Protein AF-A0A656JQT3-F1 (afdb_monomer)

Structure (mmCIF, N/CA/C/O backbone):
data_AF-A0A656JQT3-F1
#
_entry.id   AF-A0A656JQT3-F1
#
loop_
_atom_site.group_PDB
_atom_site.id
_atom_site.type_symbol
_atom_site.label_atom_id
_atom_site.label_alt_id
_atom_site.label_comp_id
_atom_site.label_asym_id
_atom_site.label_entity_id
_atom_site.label_seq_id
_atom_site.pdbx_PDB_ins_code
_atom_site.Cartn_x
_atom_site.Cartn_y
_atom_site.Cartn_z
_atom_site.occupancy
_atom_site.B_iso_or_equiv
_atom_site.auth_seq_id
_atom_site.auth_comp_id
_atom_site.auth_asym_id
_atom_site.auth_atom_id
_atom_site.pdbx_PDB_model_num
ATOM 1 N N . MET A 1 1 ? -0.003 -1.211 15.918 1.00 76.81 1 MET A N 1
ATOM 2 C CA . MET A 1 1 ? -1.373 -1.560 15.488 1.00 76.81 1 MET A CA 1
ATOM 3 C C . MET A 1 1 ? -1.221 -2.440 14.269 1.00 76.81 1 MET A C 1
ATOM 5 O O . MET A 1 1 ? -0.856 -1.898 13.234 1.00 76.81 1 MET A O 1
ATOM 9 N N . PRO A 1 2 ? -1.461 -3.756 14.375 1.00 84.75 2 PRO A N 1
ATOM 10 C CA . PRO A 1 2 ? -0.979 -4.717 13.381 1.00 84.75 2 PRO A CA 1
ATOM 11 C C . PRO A 1 2 ? -1.427 -4.395 11.950 1.00 84.75 2 PRO A C 1
ATOM 13 O O . PRO A 1 2 ? -0.671 -4.624 11.022 1.00 84.75 2 PRO A O 1
ATOM 16 N N . GLN A 1 3 ? -2.608 -3.793 11.774 1.00 87.50 3 GLN A N 1
ATOM 17 C CA . GLN A 1 3 ? -3.116 -3.403 10.458 1.00 87.50 3 GLN A CA 1
ATOM 18 C C . GLN A 1 3 ? -2.312 -2.257 9.822 1.00 87.50 3 GLN A C 1
ATOM 20 O O . GLN A 1 3 ? -2.039 -2.285 8.628 1.00 87.50 3 GLN A O 1
ATOM 25 N N . VAL A 1 4 ? -1.962 -1.231 10.606 1.00 88.75 4 VAL A N 1
ATOM 26 C CA . VAL A 1 4 ? -1.176 -0.083 10.119 1.00 88.75 4 VAL A CA 1
ATOM 27 C C . VAL A 1 4 ? 0.272 -0.504 9.892 1.00 88.75 4 VAL A C 1
ATOM 29 O O . VAL A 1 4 ? 0.859 -0.127 8.886 1.00 88.75 4 VAL A O 1
ATOM 32 N N . ASP A 1 5 ? 0.823 -1.301 10.812 1.00 91.19 5 ASP A N 1
ATOM 33 C CA . ASP A 1 5 ? 2.186 -1.827 10.711 1.00 91.19 5 ASP A CA 1
ATOM 34 C C . ASP A 1 5 ? 2.363 -2.659 9.427 1.00 91.19 5 ASP A C 1
ATOM 36 O O . ASP A 1 5 ? 3.296 -2.403 8.677 1.00 91.19 5 ASP A O 1
ATOM 40 N N . GLU A 1 6 ? 1.428 -3.566 9.119 1.00 92.25 6 GLU A N 1
ATOM 41 C CA . GLU A 1 6 ? 1.457 -4.394 7.900 1.00 92.25 6 GLU A CA 1
ATOM 42 C C . GLU A 1 6 ? 1.464 -3.551 6.615 1.00 92.25 6 GLU A C 1
ATOM 44 O O . GLU A 1 6 ? 2.239 -3.809 5.694 1.00 92.25 6 GLU A O 1
ATOM 49 N N . LEU A 1 7 ? 0.626 -2.511 6.549 1.00 91.50 7 LEU A N 1
ATOM 50 C CA . LEU A 1 7 ? 0.560 -1.647 5.372 1.00 91.50 7 LEU A CA 1
ATOM 51 C C . LEU A 1 7 ? 1.817 -0.775 5.223 1.00 91.50 7 LEU A C 1
ATOM 53 O O . LEU A 1 7 ? 2.291 -0.566 4.107 1.00 91.50 7 LEU A O 1
ATOM 57 N N . CYS A 1 8 ? 2.372 -0.288 6.336 1.00 93.25 8 CYS A N 1
ATOM 58 C CA . CYS A 1 8 ? 3.643 0.432 6.343 1.00 93.25 8 CYS A CA 1
ATOM 59 C C . CYS A 1 8 ? 4.809 -0.462 5.908 1.00 93.25 8 CYS A C 1
ATOM 61 O O . CYS A 1 8 ? 5.645 -0.013 5.130 1.00 93.25 8 CYS A O 1
ATOM 63 N N . GLU A 1 9 ? 4.864 -1.705 6.388 1.00 93.31 9 GLU A N 1
ATOM 64 C CA . GLU A 1 9 ? 5.904 -2.673 6.028 1.00 93.31 9 GLU A CA 1
ATOM 65 C C . GLU A 1 9 ? 5.877 -2.965 4.524 1.00 93.31 9 GLU A C 1
ATOM 67 O O . GLU A 1 9 ? 6.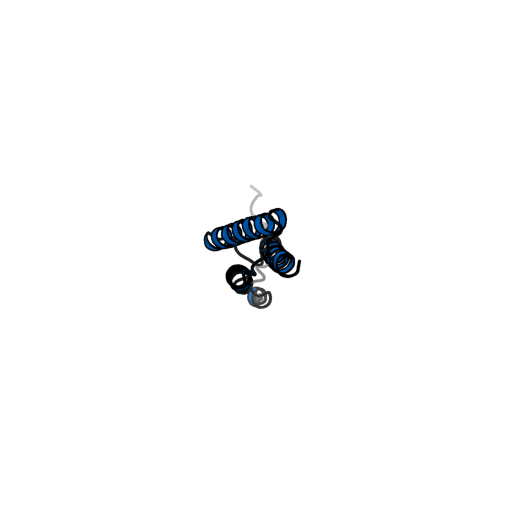876 -2.756 3.843 1.00 93.31 9 GLU A O 1
ATOM 72 N N . ALA A 1 10 ? 4.704 -3.283 3.968 1.00 92.50 10 ALA A N 1
ATOM 73 C CA . ALA A 1 10 ? 4.560 -3.533 2.535 1.00 92.50 10 ALA A CA 1
ATOM 74 C C . ALA A 1 10 ? 4.936 -2.317 1.662 1.00 92.50 10 ALA A C 1
ATOM 76 O O . ALA A 1 10 ? 5.456 -2.476 0.557 1.00 92.50 10 ALA A O 1
ATOM 77 N N . LEU A 1 11 ? 4.685 -1.092 2.140 1.00 93.50 11 LEU A N 1
ATOM 78 C CA . LEU A 1 11 ? 5.129 0.133 1.467 1.00 93.50 11 LEU A CA 1
ATOM 79 C C . LEU A 1 11 ? 6.650 0.307 1.526 1.00 93.50 11 LEU A C 1
ATOM 81 O O . LEU A 1 11 ? 7.254 0.694 0.528 1.00 93.50 11 LEU A O 1
ATOM 85 N N . LEU A 1 12 ? 7.270 0.035 2.675 1.00 93.75 12 LEU A N 1
ATOM 86 C CA . LEU A 1 12 ? 8.724 0.090 2.828 1.00 93.75 12 LEU A CA 1
ATOM 87 C C . LEU A 1 12 ? 9.410 -0.932 1.922 1.00 93.75 12 LEU A C 1
ATOM 89 O O . LEU A 1 12 ? 10.363 -0.572 1.235 1.00 93.75 12 LEU A O 1
ATOM 93 N N . ASP A 1 13 ? 8.884 -2.152 1.854 1.00 92.19 13 ASP A N 1
ATOM 94 C CA . ASP A 1 13 ? 9.384 -3.195 0.959 1.00 92.19 13 ASP A CA 1
ATOM 95 C C . ASP A 1 13 ? 9.253 -2.775 -0.507 1.00 92.19 13 ASP A C 1
ATOM 97 O O . ASP A 1 13 ? 10.193 -2.927 -1.290 1.00 92.19 13 ASP A O 1
ATOM 101 N N . LEU A 1 14 ? 8.112 -2.181 -0.880 1.00 91.56 14 LEU A N 1
ATOM 102 C CA . LEU A 1 14 ? 7.886 -1.674 -2.230 1.00 91.56 14 LEU A CA 1
ATOM 103 C C . LEU A 1 14 ? 8.938 -0.629 -2.631 1.00 91.56 14 LEU A C 1
ATOM 105 O O . LEU A 1 14 ? 9.477 -0.682 -3.739 1.00 91.56 14 LEU A O 1
ATOM 109 N N . TYR A 1 15 ? 9.227 0.324 -1.745 1.00 92.75 15 TYR A N 1
ATOM 110 C CA . TYR A 1 15 ? 10.250 1.333 -2.001 1.00 92.75 15 TYR A CA 1
ATOM 111 C C . TYR A 1 15 ? 11.659 0.738 -2.000 1.00 92.75 15 TYR A C 1
ATOM 113 O O . TYR A 1 15 ? 12.439 1.070 -2.892 1.00 92.75 15 TYR A O 1
ATOM 121 N N . GLY A 1 16 ? 11.955 -0.192 -1.088 1.00 91.81 16 GLY A N 1
ATOM 122 C CA . GLY A 1 16 ? 13.228 -0.911 -1.044 1.00 91.81 16 GLY A CA 1
ATOM 123 C C . GLY A 1 16 ? 13.516 -1.649 -2.351 1.00 91.81 16 GLY A C 1
ATOM 124 O O . GLY A 1 16 ? 14.583 -1.475 -2.934 1.00 91.81 16 GLY A O 1
ATOM 125 N N . ALA A 1 17 ? 12.524 -2.351 -2.906 1.00 90.19 17 ALA A N 1
ATOM 126 C CA . ALA A 1 17 ? 12.665 -3.050 -4.182 1.00 90.19 17 ALA A CA 1
ATOM 127 C C . ALA A 1 17 ? 13.005 -2.103 -5.349 1.00 90.19 17 ALA A C 1
ATOM 129 O O . ALA A 1 17 ? 13.746 -2.482 -6.261 1.00 90.19 17 ALA A O 1
ATOM 130 N N . VAL A 1 18 ? 12.4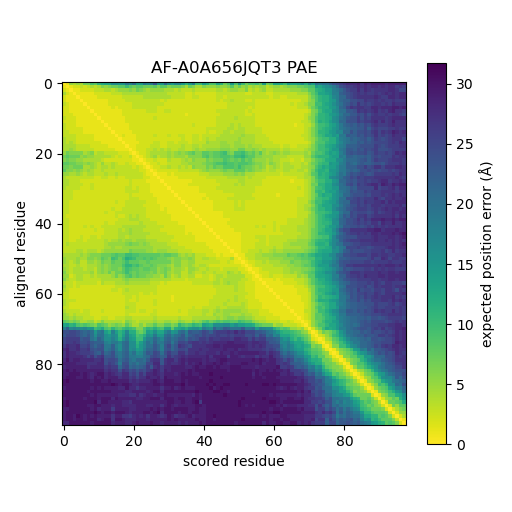92 -0.868 -5.336 1.00 89.62 18 VAL A N 1
ATOM 131 C CA . VAL A 1 18 ? 12.857 0.161 -6.323 1.00 89.62 18 VAL A CA 1
ATOM 132 C C . VAL A 1 18 ? 14.274 0.682 -6.088 1.00 89.62 18 VAL A C 1
ATOM 134 O O . VAL A 1 18 ? 15.031 0.815 -7.050 1.00 89.62 18 VAL A O 1
ATOM 137 N N . GLU A 1 19 ? 14.657 0.955 -4.838 1.00 89.12 19 GLU A N 1
ATOM 138 C CA . GLU A 1 19 ? 16.018 1.393 -4.494 1.00 89.12 19 GLU A CA 1
ATOM 139 C C . GLU A 1 19 ? 17.071 0.352 -4.902 1.00 89.12 19 GLU A C 1
ATOM 141 O O 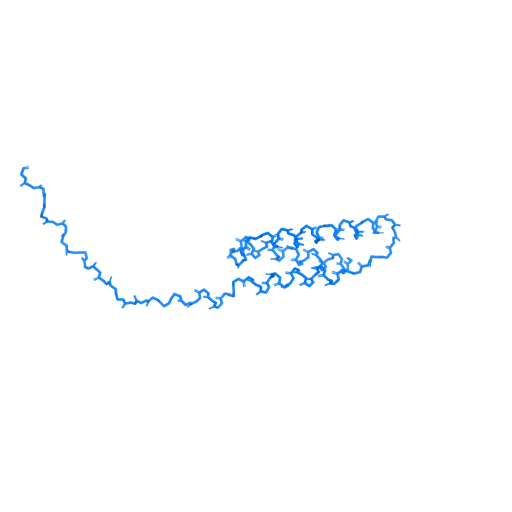. GLU A 1 19 ? 18.121 0.697 -5.448 1.00 89.12 19 GLU A O 1
ATOM 146 N N . GLU A 1 20 ? 16.758 -0.931 -4.731 1.00 88.31 20 GLU A N 1
ATOM 147 C CA . GLU A 1 20 ? 17.596 -2.059 -5.142 1.00 88.31 20 GLU A CA 1
ATOM 148 C C . GLU A 1 20 ? 17.584 -2.305 -6.663 1.00 88.31 20 GLU A C 1
ATOM 150 O O . GLU A 1 20 ? 18.287 -3.189 -7.154 1.00 88.31 20 GLU A O 1
ATOM 155 N N . SER A 1 21 ? 16.818 -1.519 -7.434 1.00 85.44 21 SER A N 1
ATOM 156 C CA . SER A 1 21 ? 16.580 -1.715 -8.876 1.00 85.44 21 SER A CA 1
ATOM 157 C C . SER A 1 21 ? 15.991 -3.090 -9.225 1.00 85.44 21 SER A C 1
ATOM 159 O O . SER A 1 21 ? 16.083 -3.540 -10.368 1.00 85.44 21 SER A O 1
ATOM 161 N N . SER A 1 22 ? 15.380 -3.749 -8.240 1.00 85.56 22 SER A N 1
ATOM 162 C CA . SER A 1 22 ? 14.666 -5.013 -8.394 1.00 85.56 22 SER A CA 1
ATOM 163 C C . SER A 1 22 ? 13.302 -4.769 -9.036 1.00 85.56 22 SER A C 1
ATOM 165 O O . SER A 1 22 ? 12.893 -5.484 -9.942 1.00 85.56 22 SER A O 1
ATOM 167 N N . LEU A 1 23 ? 12.613 -3.692 -8.662 1.00 86.38 23 LEU A N 1
ATOM 168 C CA . LEU A 1 23 ? 11.319 -3.332 -9.229 1.00 86.38 23 LEU A CA 1
ATOM 169 C C . LEU A 1 23 ? 11.427 -2.126 -10.169 1.00 86.38 23 LEU A C 1
ATOM 171 O O . LEU A 1 23 ? 11.969 -1.080 -9.815 1.00 86.38 23 LEU A O 1
ATOM 175 N N . ALA A 1 24 ? 10.853 -2.249 -11.367 1.00 85.50 24 ALA A N 1
ATOM 176 C CA . ALA A 1 24 ? 10.753 -1.133 -12.298 1.00 85.50 24 ALA A CA 1
ATOM 177 C C . ALA A 1 24 ? 9.613 -0.182 -11.902 1.00 85.50 24 ALA A C 1
ATOM 179 O O . ALA A 1 24 ? 8.455 -0.588 -11.768 1.00 85.50 24 ALA A O 1
ATOM 180 N N . VAL A 1 25 ? 9.930 1.109 -11.789 1.00 87.69 25 VAL A N 1
ATOM 181 C CA . VAL A 1 25 ? 8.924 2.155 -11.572 1.00 87.69 25 VAL A CA 1
ATOM 182 C C . VAL A 1 25 ? 8.035 2.271 -12.812 1.00 87.69 25 VAL A C 1
ATOM 184 O O . VAL A 1 25 ? 8.518 2.444 -13.932 1.00 87.69 25 VAL A O 1
ATOM 187 N N . SER A 1 26 ? 6.724 2.180 -12.608 1.00 88.88 26 SER A N 1
ATOM 188 C CA . SER A 1 26 ? 5.697 2.234 -13.653 1.00 88.88 26 SER A CA 1
ATOM 189 C C . SER A 1 26 ? 4.487 3.047 -13.186 1.00 88.88 26 SER A C 1
ATOM 191 O O . SER A 1 26 ? 4.377 3.377 -12.009 1.00 88.88 26 SER A O 1
ATOM 193 N N . GLU A 1 27 ? 3.554 3.363 -14.086 1.00 90.62 27 GLU A N 1
ATOM 194 C CA . GLU A 1 27 ? 2.289 4.027 -13.718 1.00 90.62 27 GLU A CA 1
ATOM 195 C C . GLU A 1 27 ? 1.542 3.239 -12.630 1.00 90.62 27 GLU A C 1
ATOM 197 O O . GLU A 1 27 ? 1.198 3.784 -11.586 1.00 90.62 27 GLU A O 1
ATOM 202 N N . ARG A 1 28 ? 1.466 1.912 -12.799 1.00 88.38 28 ARG A N 1
ATOM 203 C CA . ARG A 1 28 ? 0.875 0.997 -11.818 1.00 88.38 28 ARG A CA 1
ATOM 204 C C . ARG A 1 28 ? 1.558 1.065 -10.450 1.00 88.38 28 ARG A C 1
ATOM 206 O O . ARG A 1 28 ? 0.888 0.902 -9.437 1.00 88.38 28 ARG A O 1
ATOM 213 N N . PHE A 1 29 ? 2.872 1.295 -10.403 1.00 92.12 29 PHE A N 1
ATOM 214 C CA . PHE A 1 29 ? 3.575 1.488 -9.134 1.00 92.12 29 PHE A CA 1
ATOM 215 C C . PHE A 1 29 ? 3.056 2.718 -8.390 1.00 92.12 29 PHE A C 1
ATOM 217 O O . PHE A 1 29 ? 2.769 2.630 -7.198 1.00 92.12 29 PHE A O 1
ATOM 224 N N . PHE A 1 30 ? 2.902 3.841 -9.092 1.00 92.50 30 PHE A N 1
ATOM 225 C CA . PHE A 1 30 ? 2.407 5.069 -8.482 1.00 92.50 30 PHE A CA 1
ATOM 226 C C . PHE A 1 30 ? 0.950 4.931 -8.045 1.00 92.50 30 PHE A C 1
ATOM 228 O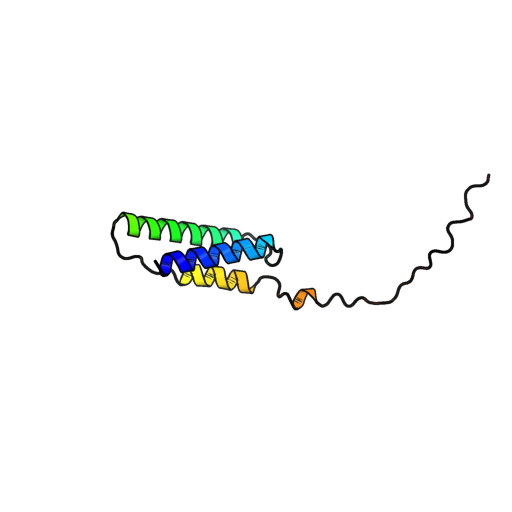 O . PHE A 1 30 ? 0.650 5.297 -6.914 1.00 92.50 30 PHE A O 1
ATOM 235 N N . ASP A 1 31 ? 0.090 4.324 -8.869 1.00 94.12 31 ASP A N 1
ATOM 236 C CA . ASP A 1 31 ? -1.318 4.095 -8.518 1.00 94.12 31 ASP A CA 1
ATOM 237 C C . ASP A 1 31 ? -1.464 3.254 -7.245 1.00 94.12 31 ASP A C 1
ATOM 239 O O . ASP A 1 31 ? -2.304 3.532 -6.389 1.00 94.12 31 ASP A O 1
ATOM 243 N N . VAL A 1 32 ? -0.666 2.190 -7.115 1.00 92.88 32 VAL A N 1
ATOM 244 C CA . VAL A 1 32 ? -0.715 1.305 -5.944 1.00 92.88 32 VAL A CA 1
ATOM 245 C C . VAL A 1 32 ? -0.126 2.001 -4.714 1.00 92.88 32 VAL A C 1
ATOM 247 O O . VAL A 1 32 ? -0.686 1.886 -3.623 1.00 92.88 32 VAL A O 1
ATOM 250 N N . ALA A 1 33 ? 0.965 2.754 -4.877 1.00 94.00 33 ALA A N 1
ATOM 251 C CA . ALA A 1 33 ? 1.551 3.534 -3.793 1.00 94.00 33 ALA A CA 1
ATOM 252 C C . ALA A 1 33 ? 0.582 4.616 -3.287 1.00 94.00 33 ALA A C 1
ATOM 254 O O . ALA A 1 33 ? 0.400 4.749 -2.079 1.00 94.00 33 ALA A O 1
ATOM 255 N N . GLU A 1 34 ? -0.075 5.354 -4.184 1.00 94.38 34 GLU A N 1
ATOM 256 C CA . GLU A 1 34 ? -1.083 6.364 -3.839 1.00 94.38 34 GLU A CA 1
ATOM 257 C C . GLU A 1 34 ? -2.244 5.744 -3.054 1.00 94.38 34 GLU A C 1
ATOM 259 O O . GLU A 1 34 ? -2.547 6.200 -1.950 1.00 94.38 34 GLU A O 1
ATOM 264 N N . GLN A 1 35 ? -2.808 4.636 -3.547 1.00 93.81 35 GLN A N 1
ATOM 265 C CA . GLN A 1 35 ? -3.871 3.904 -2.851 1.00 93.81 35 GLN A CA 1
ATOM 266 C C . GLN A 1 35 ? -3.454 3.460 -1.445 1.00 93.81 35 GLN A C 1
ATOM 268 O O . GLN A 1 35 ? -4.247 3.529 -0.503 1.00 93.81 35 GLN A O 1
ATOM 273 N N . ALA A 1 36 ? -2.214 3.000 -1.282 1.00 94.06 36 ALA A N 1
ATOM 274 C CA . ALA A 1 36 ? -1.692 2.598 0.016 1.00 94.06 36 ALA A CA 1
ATOM 275 C C . ALA A 1 36 ? -1.512 3.797 0.966 1.00 94.06 36 ALA A C 1
ATOM 277 O O . ALA A 1 36 ? -1.869 3.699 2.142 1.00 94.06 36 ALA A O 1
ATOM 278 N N . HIS A 1 37 ? -1.044 4.947 0.469 1.00 95.00 37 HIS A N 1
ATOM 279 C CA . HIS A 1 37 ? -0.958 6.184 1.257 1.00 95.00 37 HIS A CA 1
ATOM 280 C C . HIS A 1 37 ? -2.335 6.701 1.675 1.00 95.00 37 HIS A C 1
ATOM 282 O O . HIS A 1 37 ? -2.534 7.041 2.841 1.00 95.00 37 HIS A O 1
ATOM 288 N N . GLU A 1 38 ? -3.316 6.709 0.772 1.00 94.81 38 GLU A N 1
ATOM 289 C CA . GLU A 1 38 ? -4.699 7.066 1.108 1.00 94.81 38 GLU A CA 1
ATOM 290 C C . GLU A 1 38 ? -5.302 6.107 2.140 1.00 94.81 38 GLU A C 1
ATOM 292 O O . GLU A 1 38 ? -5.998 6.531 3.070 1.00 94.81 38 GLU A O 1
ATOM 297 N N . ALA A 1 39 ? -5.031 4.807 2.012 1.00 93.81 39 ALA A N 1
ATOM 298 C CA . ALA A 1 39 ? -5.460 3.815 2.987 1.00 93.81 39 ALA A CA 1
ATOM 299 C C . ALA A 1 39 ? -4.840 4.080 4.367 1.00 93.81 39 ALA A C 1
ATOM 301 O O . ALA A 1 39 ? -5.577 4.085 5.356 1.00 93.81 39 ALA A O 1
ATOM 302 N N . LEU A 1 40 ? -3.540 4.388 4.437 1.00 93.81 40 LEU A N 1
ATOM 303 C CA . LEU A 1 40 ? -2.867 4.773 5.680 1.00 93.81 40 LEU A CA 1
ATOM 304 C C . LEU A 1 40 ? -3.483 6.024 6.307 1.00 93.81 40 LEU A C 1
ATOM 306 O O . LEU A 1 40 ? -3.769 6.019 7.502 1.00 93.81 40 LEU A O 1
ATOM 310 N N . ILE A 1 41 ? -3.728 7.076 5.523 1.00 93.62 41 ILE A N 1
ATOM 311 C CA . ILE A 1 41 ? -4.339 8.319 6.018 1.00 93.62 41 ILE A CA 1
ATOM 312 C C . ILE A 1 41 ? -5.715 8.033 6.622 1.00 93.62 41 ILE A C 1
ATOM 314 O O . ILE A 1 41 ? -5.992 8.461 7.740 1.00 93.62 41 ILE A O 1
ATOM 318 N N . ASN A 1 42 ? -6.550 7.253 5.933 1.00 92.88 42 ASN A N 1
ATOM 319 C CA . ASN A 1 42 ? -7.861 6.862 6.450 1.00 92.88 42 ASN A CA 1
ATOM 320 C C . ASN A 1 42 ? -7.758 6.036 7.742 1.00 92.88 42 ASN A C 1
ATOM 322 O O . ASN A 1 42 ? -8.551 6.222 8.660 1.00 92.88 42 ASN A O 1
ATOM 326 N N . MET A 1 43 ? -6.786 5.126 7.837 1.00 92.44 43 MET A N 1
ATOM 327 C CA . MET A 1 43 ? -6.567 4.341 9.055 1.00 92.44 43 MET A CA 1
ATOM 328 C C . MET A 1 43 ? -6.098 5.229 10.212 1.00 92.44 43 MET A C 1
ATOM 330 O O . MET A 1 43 ? -6.578 5.074 11.331 1.00 92.44 43 MET A O 1
ATOM 334 N N . LEU A 1 44 ? -5.204 6.187 9.956 1.00 93.44 44 LEU A N 1
ATOM 335 C CA . LEU A 1 44 ? -4.753 7.157 10.955 1.00 93.44 44 LEU A CA 1
ATOM 336 C C . L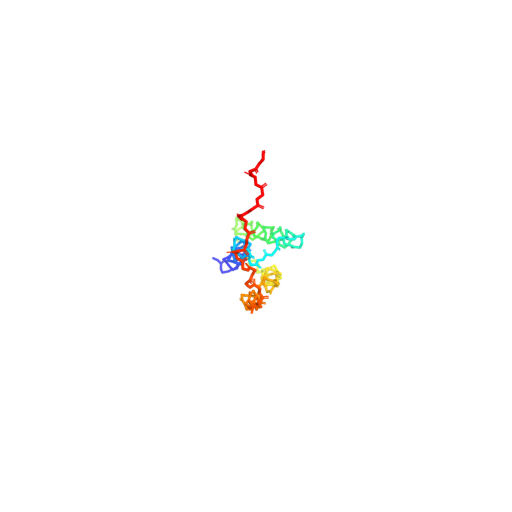EU A 1 44 ? -5.883 8.094 11.402 1.00 93.44 44 LEU A C 1
ATOM 338 O O . LEU A 1 44 ? -5.947 8.431 12.583 1.00 93.44 44 LEU A O 1
ATOM 342 N N . ASP A 1 45 ? -6.796 8.464 10.503 1.00 94.69 45 ASP A N 1
ATOM 343 C CA . ASP A 1 45 ? -7.998 9.233 10.840 1.00 94.69 45 ASP A CA 1
ATOM 344 C C . ASP A 1 45 ? -8.924 8.447 11.780 1.00 94.69 45 ASP A C 1
ATOM 346 O O . ASP A 1 45 ? -9.308 8.958 12.831 1.00 94.69 45 ASP A O 1
ATOM 350 N N . GLN A 1 46 ? -9.175 7.162 11.497 1.00 93.00 46 GLN A N 1
ATOM 351 C CA . GLN A 1 46 ? -9.940 6.282 12.392 1.00 93.00 46 GLN A CA 1
ATOM 352 C C . GLN A 1 46 ? -9.300 6.194 13.784 1.00 93.00 46 GLN A C 1
ATOM 354 O O . GLN A 1 46 ? -9.995 6.267 14.798 1.00 93.00 46 GLN A O 1
ATOM 359 N N . VAL A 1 47 ? -7.969 6.097 13.855 1.00 91.06 47 VAL A N 1
ATOM 360 C CA . VAL A 1 47 ? -7.228 6.105 15.129 1.00 91.06 47 VAL A CA 1
ATOM 361 C C . VAL A 1 47 ? -7.411 7.429 15.859 1.00 91.06 47 VAL A C 1
ATOM 363 O O . VAL A 1 47 ? -7.692 7.433 17.058 1.00 91.06 47 VAL A O 1
ATOM 366 N N . ALA A 1 48 ? -7.273 8.551 15.152 1.00 93.50 48 ALA A N 1
ATOM 367 C CA . ALA A 1 48 ? -7.453 9.883 15.719 1.00 93.50 48 ALA A CA 1
ATOM 368 C C . ALA A 1 48 ? -8.892 10.102 16.218 1.00 93.50 48 ALA A C 1
ATOM 370 O O . ALA A 1 48 ? -9.098 10.728 17.258 1.00 93.50 48 ALA A O 1
ATOM 371 N N . ALA A 1 49 ? -9.877 9.526 15.527 1.00 95.00 49 ALA A N 1
ATOM 372 C CA . ALA A 1 49 ? -11.282 9.518 15.915 1.00 95.00 49 ALA A CA 1
ATOM 373 C C . ALA A 1 49 ? -11.607 8.520 17.049 1.00 95.00 49 ALA A C 1
ATOM 375 O O . ALA A 1 49 ? -12.746 8.477 17.519 1.00 95.00 49 ALA A O 1
ATOM 376 N N . GLY A 1 50 ? -10.638 7.716 17.506 1.00 93.12 50 GLY A N 1
ATOM 377 C CA . GLY A 1 50 ? -10.842 6.680 18.523 1.00 93.12 50 GLY A CA 1
ATOM 378 C C . GLY A 1 50 ? -11.695 5.500 18.040 1.00 93.12 50 GLY A C 1
ATOM 379 O O . GLY A 1 50 ? -12.292 4.794 18.855 1.00 93.12 50 GLY A O 1
ATOM 380 N N . GLN A 1 51 ? -11.788 5.304 16.725 1.00 91.56 51 GLN A N 1
ATOM 381 C CA . GLN A 1 51 ? -12.511 4.212 16.081 1.00 91.56 51 GLN A CA 1
ATOM 382 C C . GLN A 1 51 ? -11.634 2.956 15.971 1.00 91.56 51 GLN A C 1
ATOM 384 O O . GLN A 1 51 ? -10.410 2.999 16.105 1.00 91.56 51 GLN A O 1
ATOM 389 N N . ASN A 1 52 ? -12.270 1.809 15.723 1.00 87.94 52 ASN A N 1
ATOM 390 C CA . ASN A 1 52 ? -11.541 0.579 15.438 1.00 87.94 52 ASN A CA 1
ATOM 391 C C . ASN A 1 52 ? -10.991 0.621 14.010 1.00 87.94 52 ASN A C 1
ATOM 393 O O . ASN A 1 52 ? -11.767 0.773 13.072 1.00 87.94 52 ASN A O 1
ATOM 397 N N . VAL A 1 53 ? -9.681 0.420 13.864 1.00 89.00 53 VAL A N 1
ATOM 398 C CA . VAL A 1 53 ? -9.011 0.429 12.560 1.00 89.00 53 VAL A CA 1
ATOM 399 C C . VAL A 1 53 ? -9.471 -0.751 11.713 1.00 89.00 53 VAL A C 1
ATOM 401 O O . VAL A 1 53 ? -9.308 -1.912 12.104 1.00 89.00 53 VAL A O 1
ATOM 404 N N . GLU A 1 54 ? -10.025 -0.456 10.543 1.00 86.50 54 GLU A N 1
ATOM 405 C CA . GLU A 1 54 ? -10.406 -1.475 9.570 1.00 86.50 54 GLU A CA 1
ATOM 406 C C . GLU A 1 54 ? -9.185 -1.955 8.766 1.00 86.50 54 GLU A C 1
ATOM 408 O O . GLU A 1 54 ? -8.414 -1.136 8.255 1.00 86.50 54 GLU A O 1
ATOM 413 N N . PRO A 1 55 ? -8.974 -3.279 8.642 1.00 83.50 55 PRO A N 1
ATOM 414 C CA . PRO A 1 55 ? -7.888 -3.817 7.834 1.00 83.50 55 PRO A CA 1
ATOM 415 C C . PRO A 1 55 ? -8.135 -3.549 6.343 1.00 83.50 55 PRO A C 1
ATOM 417 O O . PRO A 1 55 ? -9.262 -3.656 5.864 1.00 83.50 55 PRO A O 1
ATOM 420 N N . ARG A 1 56 ? -7.057 -3.273 5.601 1.00 88.69 56 ARG A N 1
ATOM 421 C CA . ARG A 1 56 ? -7.058 -3.005 4.150 1.00 88.69 56 ARG A CA 1
ATOM 422 C C . ARG A 1 56 ? -6.325 -4.124 3.388 1.00 88.69 56 ARG A C 1
ATOM 424 O O . ARG A 1 56 ? -5.295 -3.866 2.762 1.00 88.69 56 ARG A O 1
ATOM 431 N N . PRO A 1 57 ? -6.807 -5.383 3.432 1.00 87.69 57 PRO A N 1
ATOM 432 C CA . PRO A 1 57 ? -6.087 -6.517 2.849 1.00 87.69 57 PRO A CA 1
ATOM 433 C C . PRO A 1 57 ? -5.963 -6.415 1.323 1.00 87.69 57 PRO A C 1
ATOM 435 O O . PRO A 1 57 ? -5.059 -7.002 0.738 1.00 87.69 57 PRO A O 1
ATOM 438 N N . GLU A 1 58 ? -6.864 -5.683 0.669 1.00 91.19 58 GLU A N 1
ATOM 439 C CA . GLU A 1 58 ? -6.802 -5.402 -0.768 1.00 91.19 58 GLU A CA 1
ATOM 440 C C . GLU A 1 58 ? -5.612 -4.507 -1.141 1.00 91.19 58 GLU A C 1
ATOM 442 O O . GLU A 1 58 ? -4.897 -4.828 -2.088 1.00 91.19 58 GLU A O 1
ATOM 447 N N . CYS A 1 59 ? -5.333 -3.461 -0.353 1.00 92.25 59 CYS A N 1
ATOM 448 C CA . CYS A 1 59 ? -4.165 -2.601 -0.545 1.00 92.25 59 CYS A CA 1
ATOM 449 C C . CYS A 1 59 ? -2.869 -3.386 -0.322 1.00 92.25 59 CYS A C 1
ATOM 451 O O . CYS A 1 59 ? -1.974 -3.349 -1.162 1.00 92.25 59 CYS A O 1
ATOM 453 N N . VAL A 1 60 ? -2.796 -4.163 0.764 1.00 91.56 60 VAL A N 1
ATOM 454 C CA . VAL A 1 60 ? -1.627 -5.005 1.067 1.00 91.56 60 VAL A CA 1
ATOM 455 C C . VAL A 1 60 ? -1.391 -6.034 -0.041 1.00 91.56 60 VAL A C 1
ATOM 457 O O . VAL A 1 60 ? -0.259 -6.222 -0.483 1.00 91.56 60 VAL A O 1
ATOM 460 N N . ARG A 1 61 ? -2.450 -6.668 -0.556 1.00 92.56 61 ARG A N 1
ATOM 461 C CA . ARG A 1 61 ? -2.342 -7.593 -1.694 1.00 92.56 61 ARG A CA 1
ATOM 462 C C . ARG A 1 61 ? -1.856 -6.909 -2.964 1.00 92.56 61 ARG A C 1
ATOM 464 O O . ARG A 1 61 ? -1.041 -7.499 -3.657 1.00 92.56 61 ARG A O 1
ATOM 471 N N . ALA A 1 62 ? -2.331 -5.704 -3.272 1.00 92.75 62 ALA A N 1
ATOM 472 C CA . ALA A 1 62 ? -1.886 -4.968 -4.454 1.00 92.75 62 ALA A CA 1
ATOM 473 C C . ALA A 1 62 ? -0.393 -4.606 -4.382 1.00 92.75 62 ALA A C 1
ATOM 475 O O . ALA A 1 62 ? 0.310 -4.732 -5.383 1.00 92.75 62 ALA A O 1
ATOM 476 N N . LEU A 1 63 ? 0.097 -4.221 -3.197 1.00 92.88 63 LEU A N 1
ATOM 477 C CA . LEU A 1 63 ? 1.522 -3.983 -2.943 1.00 92.88 63 LEU A CA 1
ATOM 478 C C . LEU A 1 63 ? 2.345 -5.264 -3.128 1.00 92.88 63 LEU A C 1
ATOM 480 O O . LEU A 1 63 ? 3.351 -5.255 -3.831 1.00 92.88 63 LEU A O 1
ATOM 484 N N . ASN A 1 64 ? 1.884 -6.380 -2.557 1.00 91.31 64 ASN A N 1
ATOM 485 C CA . ASN A 1 64 ? 2.560 -7.674 -2.682 1.00 91.31 64 ASN A CA 1
ATOM 486 C C . ASN A 1 64 ? 2.564 -8.203 -4.127 1.00 91.31 64 ASN A C 1
ATOM 488 O O . ASN A 1 64 ? 3.574 -8.723 -4.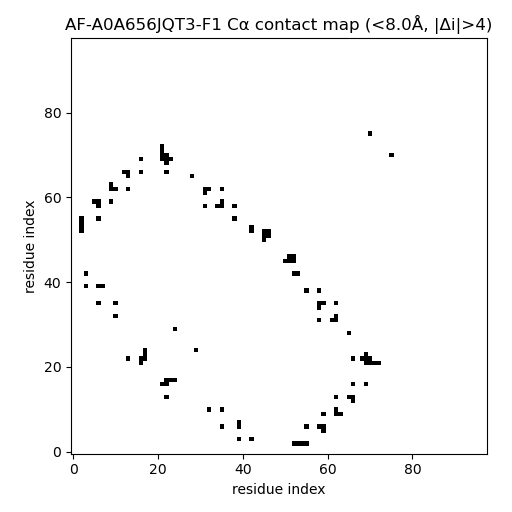578 1.00 91.31 64 ASN A O 1
ATOM 492 N N . ASP A 1 65 ? 1.468 -8.046 -4.873 1.00 91.62 65 ASP A N 1
ATOM 493 C CA . ASP A 1 65 ? 1.390 -8.419 -6.296 1.00 91.62 65 ASP A CA 1
ATOM 494 C C . ASP A 1 65 ? 2.371 -7.606 -7.148 1.00 91.62 65 ASP A C 1
ATOM 496 O O . ASP A 1 65 ? 2.947 -8.102 -8.114 1.00 91.62 65 ASP A O 1
ATOM 500 N N . LEU A 1 66 ? 2.582 -6.339 -6.790 1.00 89.81 66 LEU A N 1
ATOM 501 C CA . LEU A 1 66 ? 3.572 -5.494 -7.441 1.00 89.81 66 LEU A CA 1
ATOM 502 C C . LEU A 1 66 ? 5.006 -5.913 -7.086 1.00 89.81 66 LEU A C 1
ATOM 504 O O . LEU A 1 66 ? 5.862 -5.929 -7.965 1.00 89.81 66 LEU A O 1
ATOM 508 N N . LEU A 1 67 ? 5.253 -6.296 -5.834 1.00 89.31 67 LEU A N 1
ATOM 509 C CA . LEU A 1 67 ? 6.534 -6.846 -5.383 1.00 89.31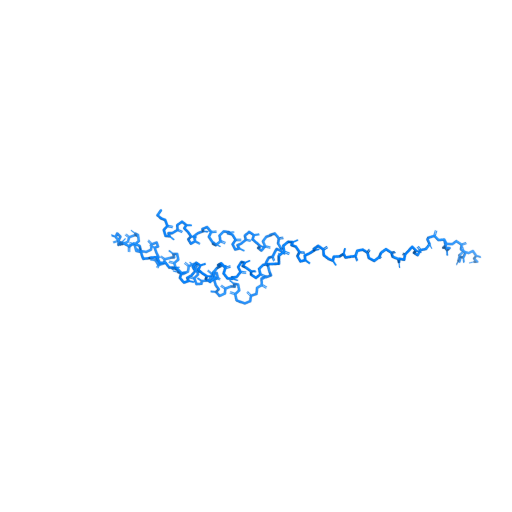 67 LEU A CA 1
ATOM 510 C C . LEU A 1 67 ? 6.864 -8.196 -6.035 1.00 89.31 67 LEU A C 1
ATOM 512 O O . LEU A 1 67 ? 8.018 -8.426 -6.373 1.00 89.31 67 LEU A O 1
ATOM 516 N N . ASP A 1 68 ? 5.875 -9.055 -6.283 1.00 87.06 68 ASP A N 1
ATOM 517 C CA . ASP A 1 68 ? 6.061 -10.333 -6.995 1.00 87.06 68 ASP A CA 1
ATOM 518 C C . ASP A 1 68 ? 6.498 -10.128 -8.459 1.00 87.06 68 ASP A C 1
ATOM 520 O O . ASP A 1 68 ? 7.183 -10.960 -9.048 1.00 87.06 68 ASP A O 1
ATOM 524 N N . GLN A 1 69 ? 6.157 -8.973 -9.043 1.00 81.31 69 GLN A N 1
ATOM 525 C CA . GLN A 1 69 ? 6.623 -8.560 -10.371 1.00 81.31 69 GLN A CA 1
ATOM 526 C C . GLN A 1 69 ? 8.038 -7.962 -10.359 1.00 81.31 69 GLN A C 1
ATOM 528 O O . GLN A 1 69 ? 8.581 -7.689 -11.436 1.00 81.31 69 GLN A O 1
ATOM 533 N N . ALA A 1 70 ? 8.636 -7.727 -9.184 1.00 79.12 70 ALA A N 1
ATOM 534 C CA . ALA A 1 70 ? 10.032 -7.324 -9.096 1.00 79.12 70 ALA A CA 1
ATOM 535 C C . ALA A 1 70 ? 10.911 -8.419 -9.716 1.00 79.12 70 ALA A C 1
ATOM 537 O O . ALA A 1 70 ? 10.627 -9.612 -9.616 1.00 79.12 70 ALA A O 1
ATOM 538 N N . LEU A 1 71 ? 11.954 -8.000 -10.427 1.00 65.69 71 LEU A N 1
ATOM 539 C CA . LEU A 1 71 ? 12.861 -8.871 -11.150 1.00 65.69 71 LEU A CA 1
ATOM 540 C C . LEU A 1 71 ? 13.410 -9.923 -10.186 1.00 65.69 71 LEU A C 1
ATOM 542 O O . LEU A 1 71 ? 14.197 -9.619 -9.291 1.00 65.69 71 LEU A O 1
ATOM 546 N N . ASP A 1 72 ? 12.996 -11.171 -10.395 1.00 56.75 72 ASP A N 1
ATOM 547 C CA . ASP A 1 72 ? 13.484 -12.298 -9.616 1.00 56.75 72 ASP A CA 1
ATOM 548 C C . ASP A 1 72 ? 15.026 -12.271 -9.643 1.00 56.75 72 ASP A C 1
ATOM 550 O O . ASP A 1 72 ? 15.615 -12.211 -10.734 1.00 56.75 72 ASP A O 1
ATOM 554 N N . PRO A 1 73 ? 15.727 -12.304 -8.496 1.00 52.44 73 PRO A N 1
ATOM 555 C CA . PRO A 1 73 ? 17.188 -12.323 -8.481 1.00 52.44 73 PRO A CA 1
ATOM 556 C C . PRO A 1 73 ? 17.759 -13.562 -9.196 1.00 52.44 73 PRO A C 1
ATOM 558 O O . PRO A 1 73 ? 18.943 -13.586 -9.531 1.00 52.44 73 PRO A O 1
ATOM 561 N N . SER A 1 74 ? 16.935 -14.578 -9.497 1.00 53.06 74 SER A N 1
ATOM 562 C CA . SER A 1 74 ? 17.318 -15.685 -10.384 1.00 53.06 74 SER A CA 1
ATOM 563 C C . SER A 1 74 ? 17.243 -15.342 -11.881 1.00 53.06 74 SER A C 1
ATOM 565 O O . SER A 1 74 ? 17.926 -15.983 -12.682 1.00 53.06 74 SER A O 1
ATOM 567 N N . ALA A 1 75 ? 16.460 -14.340 -12.296 1.00 50.81 75 ALA A N 1
ATOM 568 C CA . ALA A 1 75 ? 16.307 -13.933 -13.698 1.00 50.81 75 ALA A CA 1
ATOM 569 C C . ALA A 1 75 ? 17.485 -13.082 -14.211 1.00 50.81 75 ALA A C 1
ATOM 571 O O . ALA A 1 75 ? 17.819 -13.135 -15.396 1.00 50.81 75 ALA A O 1
ATOM 572 N N . THR A 1 76 ? 18.190 -12.367 -13.327 1.00 54.31 76 THR A N 1
ATOM 573 C CA . THR A 1 76 ? 19.437 -11.644 -13.656 1.00 54.31 76 THR A CA 1
ATOM 574 C C . THR A 1 76 ? 20.659 -12.565 -13.786 1.00 54.31 76 THR A C 1
ATOM 576 O O . THR A 1 76 ? 21.701 -12.148 -14.293 1.00 54.31 76 THR A O 1
ATOM 579 N N . GLY A 1 77 ? 20.532 -13.846 -13.419 1.00 49.22 77 GLY A N 1
ATOM 580 C CA . GLY A 1 77 ? 21.600 -14.851 -13.467 1.00 49.22 77 GLY A CA 1
A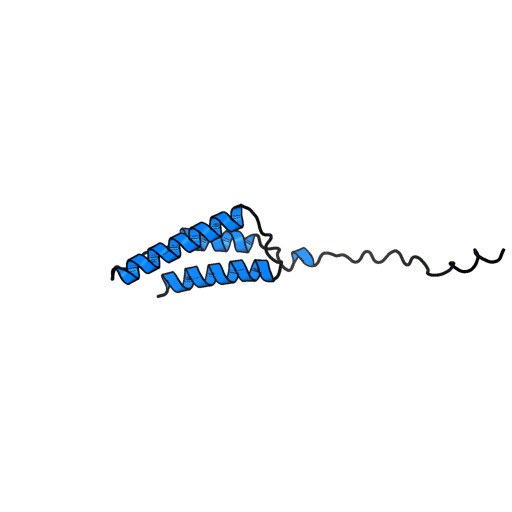TOM 581 C C . GLY A 1 77 ? 21.894 -15.472 -14.841 1.00 49.22 77 GLY A C 1
ATOM 582 O O . GLY A 1 77 ? 22.759 -16.343 -14.931 1.00 49.22 77 GLY A O 1
ATOM 583 N N . LEU A 1 78 ? 21.216 -15.058 -15.920 1.00 51.38 78 LEU A N 1
ATOM 584 C CA . LEU A 1 78 ? 21.455 -15.579 -17.277 1.00 51.38 78 LEU A CA 1
ATOM 585 C C . LEU A 1 78 ? 22.161 -14.595 -18.216 1.00 51.38 78 LEU A C 1
ATOM 587 O O . LEU A 1 78 ? 22.018 -14.698 -19.437 1.00 51.38 78 LEU A O 1
ATOM 591 N N . VAL A 1 79 ? 23.055 -13.748 -17.698 1.00 51.22 79 VAL A N 1
ATOM 592 C CA . VAL A 1 79 ? 24.239 -13.415 -18.502 1.00 51.22 79 VAL A CA 1
ATOM 593 C C . VAL A 1 79 ? 25.085 -14.687 -18.562 1.00 51.22 79 VAL A C 1
ATOM 595 O O . VAL A 1 79 ? 26.055 -14.862 -17.828 1.00 51.22 79 VAL A O 1
ATOM 598 N N . LYS A 1 80 ? 24.710 -15.619 -19.451 1.00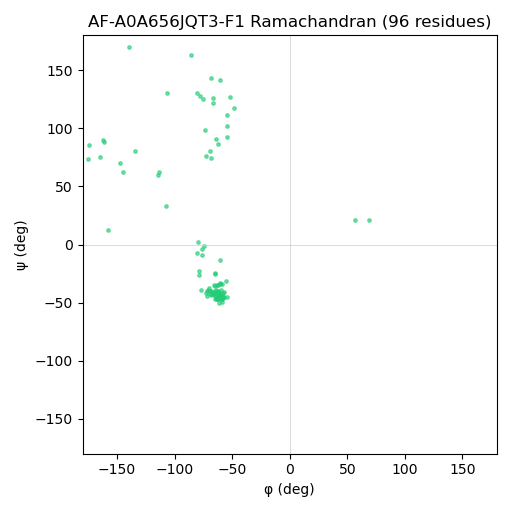 49.81 80 LYS A N 1
ATOM 599 C CA . LYS A 1 80 ? 25.700 -16.511 -20.043 1.00 49.81 80 LYS A CA 1
ATOM 600 C C . LYS A 1 80 ? 26.734 -15.570 -20.639 1.00 49.81 80 LYS A C 1
ATOM 602 O O . LYS A 1 80 ? 26.493 -14.974 -21.685 1.00 49.81 80 LYS A O 1
ATOM 607 N N . SER A 1 81 ? 27.856 -15.411 -19.949 1.00 52.84 81 SER A N 1
ATOM 608 C CA . SER A 1 81 ? 29.094 -14.986 -20.573 1.00 52.84 81 SER A CA 1
ATOM 609 C C . SER A 1 81 ? 29.331 -15.967 -21.713 1.00 52.84 81 SER A C 1
ATOM 611 O O . SER A 1 81 ? 29.846 -17.064 -21.498 1.00 52.84 81 SER A O 1
ATOM 613 N N . ASP A 1 82 ? 28.862 -15.615 -22.910 1.00 47.41 82 ASP A N 1
ATOM 614 C CA . ASP A 1 82 ? 29.295 -16.251 -24.139 1.00 47.41 82 ASP A CA 1
ATOM 615 C C . ASP A 1 82 ? 30.776 -15.912 -24.249 1.00 47.41 82 ASP A C 1
ATOM 617 O O . ASP A 1 82 ? 31.191 -14.834 -24.679 1.00 47.41 82 ASP A O 1
ATOM 621 N N . GLY A 1 83 ? 31.583 -16.802 -23.680 1.00 56.81 83 GLY A N 1
ATOM 622 C CA . GLY A 1 83 ? 33.022 -16.751 -23.750 1.00 56.81 83 GLY A CA 1
ATOM 623 C C . GLY A 1 83 ? 33.448 -17.038 -25.177 1.00 56.81 83 GLY A C 1
ATOM 624 O O . GLY A 1 83 ? 33.924 -18.132 -25.444 1.00 56.81 83 GLY A O 1
ATOM 625 N N . ASN A 1 84 ? 33.277 -16.079 -26.088 1.00 54.25 84 ASN A N 1
ATOM 626 C CA . ASN A 1 84 ? 33.978 -16.070 -27.362 1.00 54.25 84 ASN A CA 1
ATOM 627 C C . ASN A 1 84 ? 33.927 -14.711 -28.083 1.00 54.25 84 ASN A C 1
ATOM 629 O O . ASN A 1 84 ? 33.290 -14.567 -29.125 1.00 54.25 84 ASN A O 1
ATOM 633 N N . ARG A 1 85 ? 34.714 -13.738 -27.612 1.00 44.72 85 ARG A N 1
ATOM 634 C CA . ARG A 1 85 ? 35.601 -13.009 -28.535 1.00 44.72 85 ARG A CA 1
ATOM 635 C C . ARG A 1 85 ? 36.720 -12.297 -27.790 1.00 44.72 85 ARG A C 1
ATOM 637 O O . ARG A 1 85 ? 36.644 -11.114 -27.474 1.00 44.72 85 ARG A O 1
ATOM 644 N N . THR A 1 86 ? 37.813 -13.020 -27.581 1.00 48.25 86 THR A N 1
ATOM 645 C CA . THR A 1 86 ? 39.138 -12.413 -27.448 1.00 48.25 86 THR A CA 1
ATOM 646 C C . THR A 1 86 ? 39.445 -11.710 -28.774 1.00 48.25 86 THR A C 1
ATOM 648 O O . THR A 1 86 ? 39.997 -12.306 -29.696 1.00 48.25 86 THR A O 1
ATOM 651 N N . LEU A 1 87 ? 39.012 -10.458 -28.933 1.00 51.34 87 LEU A N 1
ATOM 652 C CA . LEU A 1 87 ? 39.539 -9.594 -29.985 1.00 51.34 87 LEU A CA 1
ATOM 653 C C . LEU A 1 87 ? 40.940 -9.195 -29.526 1.00 51.34 87 LEU A C 1
ATOM 655 O O . LEU A 1 87 ? 41.106 -8.366 -28.635 1.00 51.34 87 LEU A O 1
ATOM 659 N N . SER A 1 88 ? 41.927 -9.905 -30.070 1.00 47.31 88 SER A N 1
ATOM 660 C CA . SER A 1 88 ? 43.347 -9.748 -29.781 1.00 47.31 88 SER A CA 1
ATOM 661 C C . SER A 1 88 ? 43.748 -8.273 -29.853 1.00 47.31 88 SER A C 1
ATOM 663 O O . SER A 1 88 ? 43.664 -7.647 -30.908 1.00 47.31 88 SER A O 1
ATOM 665 N N . VAL A 1 89 ? 44.197 -7.721 -28.724 1.00 55.91 89 VAL A N 1
ATOM 666 C CA . VAL A 1 89 ? 44.905 -6.436 -28.651 1.00 55.91 89 VAL A CA 1
ATOM 667 C C . VAL A 1 89 ? 46.304 -6.660 -29.228 1.00 55.91 89 VAL A C 1
ATOM 669 O O . VAL A 1 89 ? 47.286 -6.871 -28.524 1.00 55.91 89 VAL A O 1
ATOM 672 N N . THR A 1 90 ? 46.372 -6.751 -30.547 1.00 57.28 90 THR A N 1
ATOM 673 C CA . THR A 1 90 ? 47.576 -6.718 -31.384 1.00 57.28 90 THR A CA 1
ATOM 674 C C . THR A 1 90 ? 46.998 -6.400 -32.758 1.00 57.28 90 THR A C 1
ATOM 676 O O . THR A 1 90 ? 46.380 -7.256 -33.365 1.00 57.28 90 THR A O 1
ATOM 679 N N . GLU A 1 91 ? 46.849 -5.144 -33.158 1.00 54.69 91 GLU A N 1
ATOM 680 C CA . GLU A 1 91 ? 47.862 -4.419 -33.922 1.00 54.69 91 GLU A CA 1
ATOM 681 C C . GLU A 1 91 ? 47.398 -2.955 -34.071 1.00 54.69 91 GLU A C 1
ATOM 683 O O . GLU A 1 91 ? 46.782 -2.576 -35.063 1.00 54.69 91 GLU A O 1
ATOM 688 N N . LEU A 1 92 ? 47.688 -2.107 -33.081 1.00 54.31 92 LEU A N 1
ATOM 689 C CA . LEU A 1 92 ? 47.638 -0.650 -33.254 1.00 54.31 92 LEU A CA 1
ATOM 690 C C . LEU A 1 92 ? 49.059 -0.093 -33.115 1.00 54.31 92 LEU A C 1
ATOM 692 O O . LEU A 1 92 ? 49.365 0.659 -32.198 1.00 54.31 92 LEU A O 1
ATOM 696 N N . ASN A 1 93 ? 49.958 -0.552 -33.987 1.00 57.62 93 ASN A N 1
ATOM 697 C CA . ASN A 1 93 ? 51.325 -0.044 -34.081 1.00 57.62 93 ASN A CA 1
ATOM 698 C C . ASN A 1 93 ? 51.805 -0.050 -35.542 1.00 57.62 93 ASN A C 1
ATOM 700 O O . ASN A 1 93 ? 52.710 -0.800 -35.880 1.00 57.62 93 ASN A O 1
ATOM 704 N N . ALA A 1 94 ? 51.139 0.714 -36.417 1.00 57.47 94 ALA A N 1
ATOM 705 C CA . ALA A 1 94 ? 51.648 1.100 -37.743 1.00 57.47 94 ALA A CA 1
ATOM 706 C C . ALA A 1 94 ? 50.683 2.082 -38.441 1.00 57.47 94 ALA A C 1
ATOM 708 O O . ALA A 1 94 ? 49.970 1.678 -39.355 1.00 57.47 94 ALA A O 1
ATOM 709 N N . ALA A 1 95 ? 50.601 3.354 -38.022 1.00 54.88 95 ALA A N 1
ATOM 710 C CA . ALA A 1 95 ? 49.860 4.339 -38.833 1.00 54.88 95 ALA A CA 1
ATOM 711 C C . ALA A 1 95 ? 50.186 5.833 -38.643 1.00 54.88 95 ALA A C 1
ATOM 713 O O . ALA A 1 95 ? 49.422 6.643 -39.157 1.00 54.88 95 ALA A O 1
ATOM 714 N N . THR A 1 96 ? 51.265 6.254 -37.972 1.00 57.47 96 THR A N 1
ATOM 715 C CA . THR A 1 96 ? 51.633 7.690 -37.964 1.00 57.47 96 THR A CA 1
ATOM 716 C C . THR A 1 96 ? 53.143 7.904 -37.897 1.00 57.47 96 THR A C 1
ATOM 718 O O . THR A 1 96 ? 53.674 8.362 -36.890 1.00 57.47 96 THR A O 1
ATOM 721 N N . GLU A 1 97 ? 53.826 7.579 -38.991 1.00 53.06 97 GLU A N 1
ATOM 722 C CA . GLU A 1 97 ? 55.145 8.126 -39.320 1.00 53.06 97 GLU A CA 1
ATOM 723 C C . GLU A 1 97 ? 55.138 8.536 -40.796 1.00 53.06 97 GLU A C 1
ATOM 725 O O . GLU A 1 97 ? 55.596 7.759 -41.628 1.00 53.06 97 GLU A O 1
ATOM 730 N N . GLN A 1 98 ? 54.578 9.708 -41.127 1.00 43.16 98 GLN A N 1
ATOM 731 C CA . GLN A 1 98 ? 54.926 10.496 -42.322 1.00 43.16 98 GLN A CA 1
ATOM 732 C C . GLN A 1 98 ? 54.711 11.983 -42.044 1.00 43.16 98 GLN A C 1
ATOM 734 O O . GLN A 1 98 ? 53.628 12.324 -41.517 1.00 43.16 98 GLN A O 1
#

Solvent-accessible surface area (backbone atoms only — not comparable to full-atom values): 6104 Å² total; per-residue (Å²): 105,73,61,60,51,53,47,52,50,47,50,51,51,51,51,47,33,40,76,71,66,35,29,82,90,46,73,68,52,51,55,47,50,49,52,42,50,54,51,50,52,53,38,50,47,30,50,74,71,71,45,83,66,74,74,58,66,67,51,49,47,52,42,49,57,53,51,70,67,23,57,50,79,72,68,71,67,68,73,71,77,75,89,76,76,87,75,69,94,73,83,93,83,84,89,86,90,128

Sequence (98 aa):
MPQVDELCEALLDLYGAVEESSLAVSERFFDVAEQAHEALINMLDQVAAGQNVEPRPECVRALNDLLDQALDPSATGLVKSDGNRTLSVTELNAATEQ

Nearest PDB structures (foldseek):
  1i5n-assembly2_B  TM=8.093E-01  e=2.766E+00  Salmonella enterica subsp. enterica serovar Typhimurium
  2kub-assembly1_A  TM=3.933E-01  e=5.750E+00  Streptococcus parasanguinis
  5wd8-assembly2_B  TM=4.388E-01  e=9.363E+00  Legionella pneumophila subsp. pneumophila ATCC 43290

pLDDT: mean 79.82, std 17.43, range [43.16, 95.0]

Radius of gyration: 24.59 Å; Cα contacts (8 Å, |Δi|>4): 60; chains: 1; bounding box: 68×27×61 Å

Secondary structure (DSSP, 8-state):
-HHHHHHHHHHHHHHHHHHTT-S---HHHHHHHHHHHHHHHHHHHHHHTTPPPPP-HHHHHHHHHHHHTS--TTTGGG---------------SS---

Organism: NCBI:txid1194405

InterPro domains:
  IPR036641 HPT domain superfamily [G3DSA:1.20.120.160] (1-77)
  IPR036641 HPT domain superfamily [SSF47226] (2-69)

Mean predicted aligned error: 12.44 Å

Foldseek 3Di:
DVQLVLLVVLLVLLVVLVVVVQADDDPLSVVLNVVSVVLNVVQVVCVVVVHDRDHDVVSSVSSVVRVVPGHDPVNVVPPPPPPDDPPDPPDPPDDDDD